Protein AF-A0A950MJ01-F1 (afdb_monomer_lite)

Foldseek 3Di:
DPQLVPPCQQQFPLNCVQQVHDGPFRKDAQDALQFAFPPRHTDRGGAGIDGDQEGEHEEQPDDAFDFDAQVVQNRGPCRVVFFDLVLQDDVRHGTRVVLSVQLSSSVVSVGAYEYEYAPVPVSNVVSLVSRLVGTDDPVSSVSYYYHYVLSVLVRGPPVVVVVCCVPRVRHNDDDPPPPPPDD

Secondary structure (DSSP, 8-state):
--GGGSTTGGG-HHHHHHHT--TTPPPEEEE---PBBGGG-B--PPEEEEETTEEEEEESSPPPPPPB-HHHHTTBTTHHHHB-HHHHEETTEES-HHHHHHHHHHHHHT-EEEEEE-TT-HHHHHHHHHHHHHB--HHHHTTEEEEEHHHHHHHS-HHHHHHHHHHH---------------

Radius of gyration: 17.25 Å; chains: 1; bounding box: 62×30×44 Å

pLDDT: mean 90.86, std 13.37, range [33.5, 98.5]

Sequence (183 aa):
MNIFCYPGVLRRPRICALLGVDHGIAPEFGFKPRIPLLHGRRDRTEVDMRIGDLLVEAKLTEPSFQTAPERLVVRYRDFEEVFDPDKLRAPGGFRGYQLIRGVLAAYASGCSFLLLCDDRRKDLVEGWFQVMSAVRSYSFRNRLKLLTWQEVAGAVPARLERFLDEKYGIRRGGVPCAAEEDL

Structure (mmCIF, N/CA/C/O backbone):
data_AF-A0A950MJ01-F1
#
_entry.id   AF-A0A950MJ01-F1
#
loop_
_atom_site.group_PDB
_atom_site.id
_atom_site.type_symbol
_atom_site.label_atom_id
_atom_site.label_alt_id
_atom_site.label_comp_id
_atom_site.label_asym_id
_atom_site.label_entity_id
_atom_site.label_seq_id
_atom_site.pdbx_PDB_ins_code
_atom_site.Cartn_x
_atom_site.Cartn_y
_atom_site.Cartn_z
_atom_site.occupancy
_atom_site.B_iso_or_equiv
_atom_site.auth_seq_id
_atom_site.auth_comp_id
_atom_site.auth_asym_id
_atom_site.auth_atom_id
_atom_site.pdbx_PDB_model_num
ATOM 1 N N . MET A 1 1 ? 1.489 7.657 -12.050 1.00 54.19 1 MET A N 1
ATOM 2 C CA . MET A 1 1 ? 1.089 6.265 -12.369 1.00 54.19 1 MET A CA 1
ATOM 3 C C . MET A 1 1 ? 1.132 6.003 -13.878 1.00 54.19 1 MET A C 1
ATOM 5 O O . MET A 1 1 ? 0.143 6.260 -14.541 1.00 54.19 1 MET A O 1
ATOM 9 N N . ASN A 1 2 ? 2.259 5.562 -14.458 1.00 70.06 2 ASN A N 1
ATOM 10 C CA . ASN A 1 2 ? 2.324 5.322 -15.921 1.00 70.06 2 ASN A CA 1
ATOM 11 C C . ASN A 1 2 ? 3.121 4.064 -16.330 1.00 70.06 2 ASN A C 1
ATOM 13 O O . ASN A 1 2 ? 2.845 3.468 -17.364 1.00 70.06 2 ASN A O 1
ATOM 17 N N . ILE A 1 3 ? 4.068 3.580 -15.516 1.00 86.88 3 ILE A N 1
ATOM 18 C CA . ILE A 1 3 ? 4.898 2.437 -15.938 1.00 86.88 3 ILE A CA 1
ATOM 19 C C . ILE A 1 3 ? 4.128 1.114 -16.040 1.00 86.88 3 ILE A C 1
ATOM 21 O O . ILE A 1 3 ? 4.472 0.294 -16.881 1.00 86.88 3 ILE A O 1
ATOM 25 N N . PHE A 1 4 ? 3.074 0.916 -15.236 1.00 90.62 4 PHE A N 1
ATOM 26 C CA . PHE A 1 4 ? 2.255 -0.302 -15.268 1.00 90.62 4 PHE A CA 1
ATOM 27 C C . PHE A 1 4 ? 1.336 -0.371 -16.497 1.00 90.62 4 PHE A C 1
ATOM 29 O O . PHE A 1 4 ? 0.853 -1.446 -16.836 1.00 90.62 4 PHE A O 1
ATOM 36 N N . CYS A 1 5 ? 1.161 0.747 -17.210 1.00 88.56 5 CYS A N 1
ATOM 37 C CA . CYS A 1 5 ? 0.486 0.791 -18.508 1.00 88.56 5 CYS A CA 1
ATOM 38 C C . CYS A 1 5 ? 1.412 0.384 -19.665 1.00 88.56 5 CYS A C 1
ATOM 40 O O . CYS A 1 5 ? 0.949 0.195 -20.788 1.00 88.56 5 CYS A O 1
ATOM 42 N N . TYR A 1 6 ? 2.725 0.281 -19.428 1.00 89.88 6 TYR A N 1
ATOM 43 C CA . TYR A 1 6 ? 3.672 -0.044 -20.486 1.00 89.88 6 TYR A CA 1
ATOM 44 C C . TYR A 1 6 ? 3.462 -1.486 -20.979 1.00 89.88 6 TYR A C 1
ATOM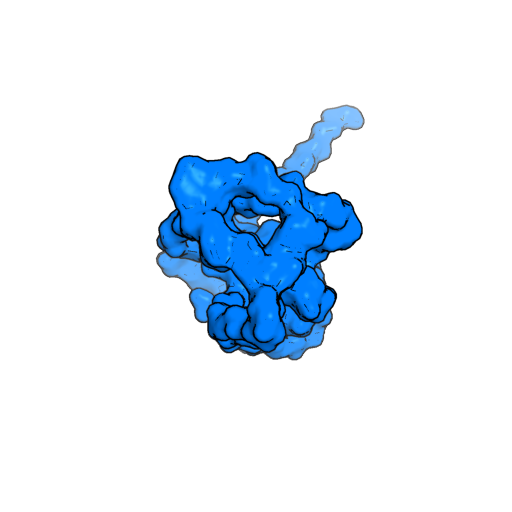 46 O O . TYR A 1 6 ? 3.479 -2.420 -20.165 1.00 89.88 6 TYR A O 1
ATOM 54 N N . PRO A 1 7 ? 3.316 -1.706 -22.299 1.00 86.88 7 PRO A N 1
ATOM 55 C CA . PRO A 1 7 ? 3.041 -3.027 -22.846 1.00 86.88 7 PRO A CA 1
ATOM 56 C C . PRO A 1 7 ? 4.033 -4.091 -22.370 1.00 86.88 7 PRO A C 1
ATOM 58 O O . PRO A 1 7 ? 5.251 -3.941 -22.471 1.00 86.88 7 PRO A O 1
ATOM 61 N N . GLY A 1 8 ? 3.494 -5.190 -21.842 1.00 87.38 8 GLY A N 1
ATOM 62 C CA . GLY A 1 8 ? 4.279 -6.342 -21.407 1.00 87.38 8 GLY A CA 1
ATOM 63 C C . GLY A 1 8 ? 5.030 -6.167 -20.085 1.00 87.38 8 GLY A C 1
ATOM 64 O O . GLY A 1 8 ? 5.704 -7.109 -19.678 1.00 87.38 8 GLY A O 1
ATOM 65 N N . VAL A 1 9 ? 4.910 -5.035 -19.376 1.00 91.62 9 VAL A N 1
ATOM 66 C CA . VAL A 1 9 ? 5.591 -4.838 -18.080 1.00 91.62 9 VAL A CA 1
ATOM 67 C C . VAL A 1 9 ? 5.172 -5.893 -17.047 1.00 91.62 9 VAL A C 1
ATOM 69 O O . VAL A 1 9 ? 6.037 -6.534 -16.457 1.00 91.62 9 VAL A O 1
ATOM 72 N N . LEU A 1 10 ? 3.869 -6.185 -16.942 1.00 92.88 10 LEU A N 1
ATOM 73 C CA . LEU A 1 10 ? 3.306 -7.243 -16.089 1.00 92.88 10 LEU A CA 1
ATOM 74 C C . LEU A 1 10 ? 3.373 -8.643 -16.722 1.00 92.88 10 LEU A C 1
ATOM 76 O O . LEU A 1 10 ? 2.807 -9.590 -16.199 1.00 92.88 10 LEU A O 1
ATOM 80 N N . ARG A 1 11 ? 4.067 -8.812 -17.854 1.00 92.56 11 ARG A N 1
ATOM 81 C CA . ARG A 1 11 ? 4.464 -10.143 -18.353 1.00 92.56 11 ARG A CA 1
ATOM 82 C C . ARG A 1 11 ? 5.891 -10.499 -17.939 1.00 92.56 11 ARG A C 1
ATOM 84 O O . ARG A 1 11 ? 6.306 -11.642 -18.106 1.00 92.56 11 ARG A O 1
ATOM 91 N N . ARG A 1 12 ? 6.660 -9.540 -17.406 1.00 92.56 12 ARG A N 1
ATOM 92 C CA . ARG A 1 12 ? 8.059 -9.758 -17.023 1.00 92.56 12 ARG A CA 1
ATOM 93 C C . ARG A 1 12 ? 8.133 -10.503 -15.689 1.00 92.56 12 ARG A C 1
ATOM 95 O O . ARG A 1 12 ? 7.648 -9.961 -14.695 1.00 92.56 12 ARG A O 1
ATOM 102 N N . PRO A 1 13 ? 8.822 -11.658 -15.624 1.00 93.19 13 PRO A N 1
ATOM 103 C CA . PRO A 1 13 ? 8.939 -12.428 -14.389 1.00 93.19 13 PRO A CA 1
ATOM 104 C C . PRO A 1 13 ? 9.483 -11.636 -13.208 1.00 93.19 13 PRO A C 1
ATOM 106 O O . PRO A 1 13 ? 8.929 -11.709 -12.123 1.00 93.19 13 PRO A O 1
ATOM 109 N N . ARG A 1 14 ? 10.507 -10.805 -13.434 1.00 93.38 14 ARG A N 1
ATOM 110 C CA . ARG A 1 14 ? 11.103 -9.984 -12.373 1.00 93.38 14 ARG A CA 1
ATOM 111 C C . ARG A 1 14 ? 10.111 -9.016 -11.727 1.00 93.38 14 ARG A C 1
ATOM 113 O O . ARG A 1 14 ? 10.105 -8.902 -10.512 1.00 93.38 14 ARG A O 1
ATOM 120 N N . ILE A 1 15 ? 9.268 -8.350 -12.520 1.00 94.12 15 ILE A N 1
ATOM 121 C CA . ILE A 1 15 ? 8.262 -7.416 -11.991 1.00 94.12 15 ILE A CA 1
ATOM 122 C C . ILE A 1 15 ? 7.154 -8.175 -11.259 1.00 94.12 15 ILE A C 1
ATOM 124 O O . ILE A 1 15 ? 6.763 -7.772 -10.170 1.00 94.12 15 ILE A O 1
ATOM 128 N N . CYS A 1 16 ? 6.678 -9.283 -11.828 1.00 94.88 16 CYS A N 1
ATOM 129 C CA . CYS A 1 16 ? 5.613 -10.083 -11.219 1.00 94.88 16 CYS A CA 1
ATOM 130 C C . CYS A 1 16 ? 6.070 -10.693 -9.886 1.00 94.88 16 CYS A C 1
ATOM 132 O O . CYS A 1 16 ? 5.360 -10.586 -8.892 1.00 94.88 16 CYS A O 1
ATOM 134 N N . ALA A 1 17 ? 7.295 -11.228 -9.837 1.00 94.88 17 ALA A N 1
ATOM 135 C CA . ALA A 1 17 ? 7.907 -11.745 -8.616 1.00 94.88 17 ALA A CA 1
ATOM 136 C C . ALA A 1 17 ? 8.099 -10.651 -7.556 1.00 94.88 17 ALA A C 1
ATOM 138 O O . ALA A 1 17 ? 7.771 -10.871 -6.396 1.00 94.88 17 ALA A O 1
ATOM 139 N N . LEU A 1 18 ? 8.563 -9.461 -7.957 1.00 94.75 18 LEU A N 1
ATOM 140 C CA . LEU A 1 18 ? 8.756 -8.328 -7.047 1.00 94.75 18 LEU A CA 1
ATOM 141 C C . LEU A 1 18 ? 7.437 -7.855 -6.414 1.00 94.75 18 LEU A C 1
ATOM 143 O O . LEU A 1 18 ? 7.388 -7.529 -5.233 1.00 94.75 18 LEU A O 1
ATOM 147 N N . LEU A 1 19 ? 6.351 -7.843 -7.190 1.00 95.00 19 LEU A N 1
ATOM 148 C CA . LEU A 1 19 ? 5.011 -7.521 -6.692 1.00 95.00 19 LEU A CA 1
ATOM 149 C C . LEU A 1 19 ? 4.371 -8.701 -5.933 1.00 95.00 19 LEU A C 1
ATOM 151 O O . LEU A 1 19 ? 3.493 -8.503 -5.090 1.00 95.00 19 LEU A O 1
ATOM 155 N N . GLY A 1 20 ? 4.818 -9.928 -6.206 1.00 95.25 20 GLY A N 1
ATOM 156 C CA . GLY A 1 20 ? 4.207 -11.170 -5.743 1.00 95.25 20 GLY A CA 1
ATOM 157 C C . GLY A 1 20 ? 2.816 -11.374 -6.340 1.00 95.25 20 GLY A C 1
ATOM 158 O O . GLY A 1 20 ? 1.868 -11.551 -5.583 1.00 95.25 20 GLY A O 1
ATOM 159 N N . VAL A 1 21 ? 2.704 -11.271 -7.667 1.00 95.44 21 VAL A N 1
ATOM 160 C CA . VAL A 1 21 ? 1.469 -11.466 -8.448 1.00 95.44 21 VAL A CA 1
ATOM 161 C C . VAL A 1 21 ? 1.724 -12.404 -9.624 1.00 95.44 21 VAL A C 1
ATOM 163 O O . VAL A 1 21 ? 2.861 -12.534 -10.085 1.00 95.44 21 VAL A O 1
ATOM 166 N N . ASP A 1 22 ? 0.662 -13.009 -10.150 1.00 94.06 22 ASP A N 1
ATOM 167 C CA . ASP A 1 22 ? 0.743 -13.848 -11.344 1.00 94.06 22 ASP A CA 1
ATOM 168 C C . ASP A 1 22 ? 1.085 -13.049 -12.610 1.00 94.06 22 ASP A C 1
ATOM 170 O O . ASP A 1 22 ? 0.847 -11.842 -12.733 1.00 94.06 22 ASP A O 1
ATOM 174 N N . HIS A 1 23 ? 1.631 -13.752 -13.601 1.00 93.19 23 HIS A N 1
ATOM 175 C CA . HIS A 1 23 ? 2.012 -13.158 -14.876 1.00 93.19 23 HIS A CA 1
ATOM 176 C C . HIS A 1 23 ? 0.798 -12.769 -15.718 1.00 93.19 23 HIS A C 1
ATOM 178 O O . HIS A 1 23 ? -0.169 -13.513 -15.852 1.00 93.19 23 HIS A O 1
ATOM 184 N N . GLY A 1 24 ? 0.903 -11.631 -16.401 1.00 87.31 24 GLY A N 1
ATOM 185 C CA . GLY A 1 24 ? -0.064 -11.206 -17.411 1.00 87.31 24 GLY A CA 1
ATOM 186 C C . GLY A 1 24 ? -1.381 -10.678 -16.849 1.00 87.31 24 GLY A C 1
ATOM 187 O O . GLY A 1 24 ? -2.255 -10.330 -17.642 1.00 87.31 24 GLY A O 1
ATOM 188 N N . ILE A 1 25 ? -1.512 -10.569 -15.524 1.00 92.75 25 ILE A N 1
ATOM 189 C CA . ILE A 1 25 ? -2.674 -9.957 -14.884 1.00 92.75 25 ILE A CA 1
ATOM 190 C C . ILE A 1 25 ? -2.726 -8.474 -15.250 1.00 92.75 25 ILE A C 1
ATOM 192 O O . ILE A 1 25 ? -1.755 -7.736 -15.075 1.00 92.75 25 ILE A O 1
ATOM 196 N N . ALA A 1 26 ? -3.860 -8.042 -15.799 1.00 92.44 26 ALA A N 1
ATOM 197 C CA . ALA A 1 26 ? -4.066 -6.650 -16.164 1.00 92.44 26 ALA A CA 1
ATOM 198 C C . ALA A 1 26 ? -4.256 -5.789 -14.899 1.00 92.44 26 ALA A C 1
ATOM 200 O O . ALA A 1 26 ? -4.959 -6.215 -13.981 1.00 92.44 26 ALA A O 1
ATOM 201 N N . PRO A 1 27 ? -3.663 -4.584 -14.841 1.00 94.69 27 PRO A N 1
ATOM 202 C CA . PRO A 1 27 ? -3.877 -3.676 -13.728 1.00 94.69 27 PRO A CA 1
ATOM 203 C C . PRO A 1 27 ? -5.236 -2.973 -13.862 1.00 94.69 27 PRO A C 1
ATOM 205 O O . PRO A 1 27 ? -5.579 -2.454 -14.925 1.00 94.69 27 PRO A O 1
ATOM 208 N N . GLU A 1 28 ? -5.986 -2.908 -12.767 1.00 95.69 28 GLU A N 1
ATOM 209 C CA . GLU A 1 28 ? -7.205 -2.110 -12.625 1.00 95.69 28 GLU A CA 1
ATOM 210 C C . GLU A 1 28 ? -6.863 -0.802 -11.896 1.00 95.69 28 GLU A C 1
ATOM 212 O O . GLU A 1 28 ? -6.530 -0.822 -10.713 1.00 95.69 28 GLU A O 1
ATOM 217 N N . PHE A 1 29 ? -6.926 0.343 -12.576 1.00 95.06 29 PHE A N 1
ATOM 218 C CA . PHE A 1 29 ? -6.613 1.647 -11.973 1.00 95.06 29 PHE A CA 1
ATOM 219 C C . PHE A 1 29 ? -7.842 2.301 -11.334 1.00 95.06 29 PHE A C 1
ATOM 221 O O . PHE A 1 29 ? -8.958 2.133 -11.827 1.00 95.06 29 PHE A O 1
ATOM 228 N N . GLY A 1 30 ? -7.640 3.071 -10.259 1.00 94.81 30 GLY A N 1
ATOM 229 C CA . GLY A 1 30 ? -8.734 3.755 -9.553 1.00 94.81 30 GLY A CA 1
ATOM 230 C C . GLY A 1 30 ? -9.747 2.772 -8.957 1.00 94.81 30 GLY A C 1
ATOM 231 O O . GLY A 1 30 ? -10.962 2.984 -9.004 1.00 94.81 30 GLY A O 1
ATOM 232 N N . PHE A 1 31 ? -9.258 1.636 -8.454 1.00 96.19 31 PHE A N 1
ATOM 233 C CA . PHE A 1 31 ? -10.104 0.543 -7.994 1.00 96.19 31 PHE A CA 1
ATOM 234 C C . PHE A 1 31 ? -10.845 0.925 -6.707 1.00 96.19 31 PHE A C 1
ATOM 236 O O . PHE A 1 31 ? -10.252 1.434 -5.760 1.00 96.19 31 PHE A O 1
ATOM 243 N N . LYS A 1 32 ? -12.153 0.641 -6.638 1.00 97.25 32 LYS A N 1
ATOM 244 C CA . LYS A 1 32 ? -12.996 0.914 -5.459 1.00 97.25 32 LYS A CA 1
ATOM 245 C C . LYS A 1 32 ? -13.206 -0.364 -4.648 1.00 97.25 32 LYS A C 1
ATOM 247 O O . LYS A 1 32 ? -14.142 -1.102 -4.964 1.00 97.25 32 LYS A O 1
ATOM 252 N N . PRO A 1 33 ? -12.448 -0.602 -3.560 1.00 94.50 33 PRO A N 1
ATOM 253 C CA . PRO A 1 33 ? -12.603 -1.804 -2.735 1.00 94.50 33 PRO A CA 1
ATOM 254 C C . PRO A 1 33 ? -13.931 -1.856 -1.971 1.00 94.50 33 PRO A C 1
ATOM 256 O O . PRO A 1 33 ? -14.324 -2.912 -1.488 1.00 94.50 33 PRO A O 1
ATOM 259 N N . ARG A 1 34 ? -14.651 -0.729 -1.877 1.00 96.62 34 ARG A N 1
ATOM 260 C CA . ARG A 1 34 ? -15.940 -0.623 -1.180 1.00 96.62 34 ARG A CA 1
ATOM 261 C C . ARG A 1 34 ? -15.858 -1.041 0.295 1.00 96.62 34 ARG A C 1
ATOM 263 O O . ARG A 1 34 ? -16.669 -1.848 0.751 1.00 96.62 34 ARG A O 1
ATOM 270 N N . ILE A 1 35 ? -14.884 -0.474 1.014 1.00 97.50 35 ILE A N 1
ATOM 271 C CA . ILE A 1 35 ? -14.529 -0.852 2.392 1.00 97.50 35 ILE A CA 1
ATOM 272 C C . ILE A 1 35 ? -15.776 -0.808 3.294 1.00 97.50 35 ILE A C 1
ATOM 274 O O . ILE A 1 35 ? -16.461 0.222 3.316 1.00 97.50 35 ILE A O 1
ATOM 278 N N . PRO A 1 36 ? -16.085 -1.883 4.036 1.00 97.81 36 PRO A N 1
ATOM 279 C CA . PRO A 1 36 ? -17.219 -1.915 4.949 1.00 97.81 36 PRO A CA 1
ATOM 280 C C . PRO A 1 36 ? -17.118 -0.853 6.049 1.00 97.81 36 PRO A C 1
ATOM 282 O O . PRO A 1 36 ? -16.146 -0.770 6.802 1.00 97.81 36 PRO A O 1
ATOM 285 N N . LEU A 1 37 ? -18.166 -0.045 6.157 1.00 97.94 37 LEU A N 1
ATOM 286 C CA . LEU A 1 37 ? -18.391 0.866 7.270 1.00 97.94 37 LEU A CA 1
ATOM 287 C C . LEU A 1 37 ? -19.428 0.258 8.219 1.00 97.94 37 LEU A C 1
ATOM 289 O O . LEU A 1 37 ? -20.182 -0.649 7.852 1.00 97.94 37 LEU A O 1
ATOM 293 N N . LEU A 1 38 ? -19.515 0.809 9.427 1.00 96.75 38 LEU A N 1
ATOM 294 C CA . LEU A 1 38 ? -20.605 0.511 10.352 1.00 96.75 38 LEU A CA 1
ATOM 295 C C . LEU A 1 38 ? -21.979 0.759 9.698 1.00 96.75 38 LEU A C 1
ATOM 297 O O . LEU A 1 38 ? -22.136 1.611 8.810 1.00 96.75 38 LEU A O 1
ATOM 301 N N . HIS A 1 39 ? -22.981 0.014 10.171 1.00 94.81 39 HIS A N 1
ATOM 302 C CA . HIS A 1 39 ? -24.373 0.067 9.701 1.00 94.81 39 HIS A CA 1
ATOM 303 C C . HIS A 1 39 ? -24.551 -0.258 8.206 1.00 94.81 39 HIS A C 1
ATOM 305 O O . HIS A 1 39 ? -25.385 0.334 7.526 1.00 94.81 39 HIS A O 1
ATOM 311 N N . GLY A 1 40 ? -23.736 -1.170 7.665 1.00 92.88 40 GLY A N 1
ATOM 312 C CA . GLY A 1 40 ? -23.895 -1.688 6.299 1.00 92.88 40 GLY A CA 1
ATOM 313 C C . GLY A 1 40 ? -23.517 -0.711 5.179 1.00 92.88 40 GLY A C 1
ATOM 314 O O . GLY A 1 40 ? -23.686 -1.029 4.000 1.00 92.88 40 GLY A O 1
ATOM 315 N N . ARG A 1 41 ? -22.984 0.470 5.514 1.00 96.25 41 ARG A N 1
ATOM 316 C CA . ARG A 1 41 ? -22.487 1.438 4.526 1.00 96.25 41 ARG A CA 1
ATOM 317 C C . ARG A 1 41 ? -21.143 0.991 3.948 1.00 96.25 41 ARG A C 1
ATOM 319 O O . ARG A 1 41 ? -20.478 0.105 4.477 1.00 96.25 41 ARG A O 1
ATOM 326 N N . ARG A 1 42 ? -20.730 1.624 2.848 1.00 96.75 42 ARG A N 1
ATOM 327 C CA . ARG A 1 42 ? -19.463 1.327 2.165 1.00 96.75 42 ARG A CA 1
ATOM 328 C C . ARG A 1 42 ? -18.714 2.608 1.820 1.00 96.75 42 ARG A C 1
ATOM 330 O O . ARG A 1 42 ? -19.309 3.552 1.299 1.00 96.75 42 ARG A O 1
ATOM 337 N N . ASP A 1 43 ? -17.417 2.627 2.095 1.00 95.88 43 ASP A N 1
ATOM 338 C CA . ASP A 1 43 ? -16.509 3.681 1.648 1.00 95.88 43 ASP A CA 1
ATOM 339 C C . ASP A 1 43 ? -16.285 3.563 0.136 1.00 95.88 43 ASP A C 1
ATOM 341 O O . ASP A 1 43 ? -16.127 2.463 -0.381 1.00 95.88 43 ASP A O 1
ATOM 345 N N . ARG A 1 44 ? -16.301 4.680 -0.593 1.00 94.56 44 ARG A N 1
ATOM 346 C CA . ARG A 1 44 ? -16.175 4.694 -2.061 1.00 94.56 44 ARG A CA 1
ATOM 347 C C . ARG A 1 44 ? -14.832 5.226 -2.552 1.00 94.56 44 ARG A C 1
ATOM 349 O O . ARG A 1 44 ? -14.700 5.456 -3.753 1.00 94.56 44 ARG A O 1
ATOM 356 N N . THR A 1 45 ? -13.880 5.439 -1.650 1.00 93.31 45 THR A N 1
ATOM 357 C CA . THR A 1 45 ? -12.541 5.888 -2.018 1.00 93.31 45 THR A CA 1
ATOM 358 C C . THR A 1 45 ? -11.862 4.835 -2.881 1.00 93.31 45 THR A C 1
ATOM 360 O O . THR A 1 45 ? -12.044 3.632 -2.688 1.00 93.31 45 THR A O 1
ATOM 363 N N . GLU A 1 46 ? -11.113 5.325 -3.853 1.00 95.56 46 GLU A N 1
ATOM 364 C CA . GLU A 1 46 ? -10.274 4.548 -4.744 1.00 95.56 46 GLU A CA 1
ATOM 365 C C . GLU A 1 46 ? -8.928 4.256 -4.074 1.00 95.56 46 GLU A C 1
ATOM 367 O O . GLU A 1 46 ? -8.436 5.063 -3.282 1.00 95.56 46 GLU A O 1
ATOM 372 N N . VAL A 1 47 ? -8.359 3.098 -4.394 1.00 94.50 47 VAL A N 1
ATOM 373 C CA . VAL A 1 47 ? -6.914 2.857 -4.326 1.00 94.50 47 VAL A CA 1
ATOM 374 C C . VAL A 1 47 ? -6.343 3.048 -5.727 1.00 94.50 47 VAL A C 1
ATOM 376 O O . VAL A 1 47 ? -7.054 2.842 -6.718 1.00 94.50 47 VAL A O 1
ATOM 379 N N . ASP A 1 48 ? -5.073 3.431 -5.827 1.00 94.94 48 ASP A N 1
ATOM 380 C CA . ASP A 1 48 ? -4.476 3.803 -7.114 1.00 94.94 48 ASP A CA 1
ATOM 381 C C . ASP A 1 48 ? -4.554 2.676 -8.145 1.00 94.94 48 ASP A C 1
ATOM 383 O O . ASP A 1 48 ? -4.833 2.920 -9.325 1.00 94.94 48 ASP A O 1
ATOM 387 N N . MET A 1 49 ? -4.321 1.437 -7.706 1.00 95.88 49 MET A N 1
ATOM 388 C CA . MET A 1 49 ? -4.311 0.280 -8.589 1.00 95.88 49 MET A CA 1
ATOM 389 C C . MET A 1 49 ? -4.628 -1.024 -7.848 1.00 95.88 49 MET A C 1
ATOM 391 O O . MET A 1 49 ? -4.330 -1.184 -6.666 1.00 95.88 49 MET A O 1
ATOM 395 N N . ARG A 1 50 ? -5.181 -1.991 -8.577 1.00 97.38 50 ARG A N 1
ATOM 396 C CA . ARG A 1 50 ? -5.276 -3.398 -8.192 1.00 97.38 50 ARG A CA 1
ATOM 397 C C . ARG A 1 50 ? -4.655 -4.282 -9.274 1.00 97.38 50 ARG A C 1
ATOM 399 O O . ARG A 1 50 ? -4.869 -4.043 -10.457 1.00 97.38 50 ARG A O 1
ATOM 406 N N . ILE A 1 51 ? -3.905 -5.306 -8.876 1.00 96.50 51 ILE A N 1
ATOM 407 C CA . ILE A 1 51 ? -3.367 -6.348 -9.760 1.00 96.50 51 ILE A CA 1
ATOM 408 C C . ILE A 1 51 ? -3.705 -7.700 -9.129 1.00 96.50 51 ILE A C 1
ATOM 410 O O . ILE A 1 51 ? -3.070 -8.102 -8.159 1.00 96.50 51 ILE A O 1
ATOM 414 N N . GLY A 1 52 ? -4.724 -8.390 -9.642 1.00 95.94 52 GLY A N 1
ATOM 415 C CA . GLY A 1 52 ? -5.170 -9.665 -9.071 1.00 95.94 52 GLY A CA 1
ATOM 416 C C . GLY A 1 52 ? -5.694 -9.485 -7.644 1.00 95.94 52 GLY A C 1
ATOM 417 O O . GLY A 1 52 ? -6.702 -8.808 -7.424 1.00 95.94 52 GLY A O 1
ATOM 418 N N . ASP A 1 53 ? -5.017 -10.073 -6.666 1.00 97.00 53 ASP A N 1
ATOM 419 C CA . ASP A 1 53 ? -5.301 -9.930 -5.235 1.00 97.00 53 ASP A CA 1
ATOM 420 C C . ASP A 1 53 ? -4.413 -8.880 -4.541 1.00 97.00 53 ASP A C 1
ATOM 422 O O . ASP A 1 53 ? -4.457 -8.749 -3.321 1.00 97.00 53 ASP A O 1
ATOM 426 N N . LEU A 1 54 ? -3.622 -8.104 -5.286 1.00 98.12 54 LEU A N 1
ATOM 427 C CA . LEU A 1 54 ? -2.778 -7.044 -4.744 1.00 98.12 54 LEU A CA 1
ATOM 428 C C . LEU A 1 54 ? -3.426 -5.672 -4.935 1.00 98.12 54 LEU A C 1
ATOM 430 O O . LEU A 1 54 ? -3.592 -5.210 -6.063 1.00 98.12 54 LEU A O 1
ATOM 434 N N . LEU A 1 55 ? -3.735 -4.984 -3.838 1.00 98.44 55 LEU A N 1
ATOM 435 C CA . LEU A 1 55 ? -4.061 -3.558 -3.841 1.00 98.44 55 LEU A CA 1
ATOM 436 C C . LEU A 1 55 ? -2.772 -2.740 -3.723 1.00 98.44 55 LEU A C 1
ATOM 438 O O . LEU A 1 55 ? -1.893 -3.093 -2.940 1.00 98.44 55 LEU A O 1
ATOM 442 N N . VAL A 1 56 ? -2.661 -1.643 -4.468 1.00 97.44 56 VAL A N 1
ATOM 443 C CA . VAL A 1 56 ? -1.470 -0.789 -4.494 1.00 97.44 56 VAL A CA 1
ATOM 444 C C . VAL A 1 56 ? -1.866 0.663 -4.252 1.00 97.44 56 VAL A C 1
ATOM 446 O O . VAL A 1 56 ? -2.692 1.214 -4.979 1.00 97.44 56 VAL A O 1
ATOM 449 N N . GLU A 1 57 ? -1.231 1.281 -3.259 1.00 96.25 57 GLU A N 1
ATOM 450 C CA . GLU A 1 57 ? -1.166 2.735 -3.098 1.00 96.25 57 GLU A CA 1
ATOM 451 C C . GLU A 1 57 ? 0.232 3.185 -3.528 1.00 96.25 57 GLU A C 1
ATOM 453 O O . GLU A 1 57 ? 1.243 2.676 -3.042 1.00 96.25 57 GLU A O 1
ATOM 458 N N . ALA A 1 58 ? 0.299 4.129 -4.452 1.00 94.06 58 ALA A N 1
ATOM 459 C CA . ALA A 1 58 ? 1.522 4.610 -5.057 1.00 94.06 58 ALA A CA 1
ATOM 460 C C . ALA A 1 58 ? 1.793 6.057 -4.631 1.00 94.06 58 ALA A C 1
ATOM 462 O O . ALA A 1 58 ? 0.959 6.947 -4.775 1.00 94.06 58 ALA A O 1
ATOM 463 N N . LYS A 1 59 ? 3.001 6.311 -4.131 1.00 91.25 59 LYS A N 1
ATOM 464 C CA . LYS A 1 59 ? 3.470 7.638 -3.726 1.00 91.25 59 LYS A CA 1
ATOM 465 C C . LYS A 1 59 ? 4.823 7.912 -4.357 1.00 91.25 59 LYS A C 1
ATOM 467 O O . LYS A 1 59 ? 5.809 7.260 -4.048 1.00 91.25 59 LYS A O 1
ATOM 472 N N . LEU A 1 60 ? 4.884 8.855 -5.276 1.00 84.50 60 LEU A N 1
ATOM 473 C CA . LEU A 1 60 ? 6.106 9.244 -5.959 1.00 84.50 60 LEU A CA 1
ATOM 474 C C . LEU A 1 60 ? 6.542 10.662 -5.583 1.00 84.50 60 LEU A C 1
ATOM 476 O O . LEU A 1 60 ? 7.650 10.859 -5.098 1.00 84.50 60 LEU A O 1
ATOM 480 N N . THR A 1 61 ? 5.667 11.647 -5.765 1.00 78.62 61 THR A N 1
ATOM 481 C CA . THR A 1 61 ? 5.946 13.063 -5.450 1.00 78.62 61 THR A CA 1
ATOM 482 C C . THR A 1 61 ? 4.943 13.654 -4.469 1.00 78.62 61 THR A C 1
ATOM 484 O O . THR A 1 61 ? 5.052 14.814 -4.082 1.00 78.62 61 THR A O 1
ATOM 487 N N . GLU A 1 62 ? 3.933 12.882 -4.091 1.00 82.12 62 GLU A N 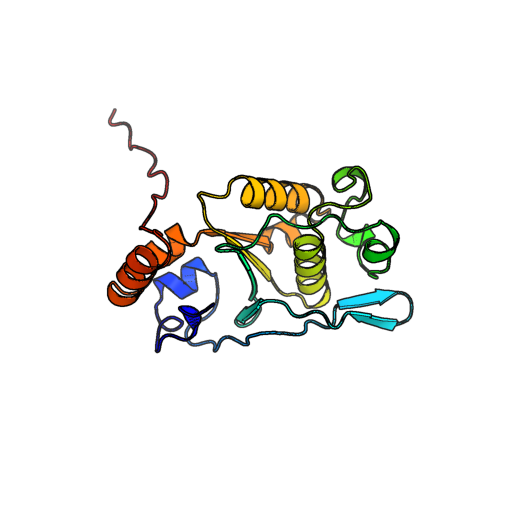1
ATOM 488 C CA . GLU A 1 62 ? 2.841 13.315 -3.240 1.00 82.12 62 GLU A CA 1
ATOM 489 C C . GLU A 1 62 ? 3.343 13.659 -1.822 1.00 82.12 62 GLU A C 1
ATOM 491 O O . GLU A 1 62 ? 4.346 13.107 -1.344 1.00 82.12 62 GLU A O 1
ATOM 496 N N . PRO A 1 63 ? 2.649 14.573 -1.120 1.00 81.00 63 PRO A N 1
ATOM 497 C CA . PRO A 1 63 ? 2.974 14.908 0.261 1.00 81.00 63 PRO A CA 1
ATOM 498 C C . PRO A 1 63 ? 2.785 13.706 1.199 1.00 81.00 63 PRO A C 1
ATOM 500 O O . PRO A 1 63 ? 2.191 12.687 0.835 1.00 81.00 63 PRO A O 1
ATOM 503 N N . SER A 1 64 ? 3.303 13.836 2.422 1.00 84.44 64 SER A N 1
ATOM 504 C CA . SER A 1 64 ? 3.165 12.836 3.485 1.00 84.44 64 SER A CA 1
ATOM 505 C C . SER A 1 64 ? 1.701 12.476 3.767 1.00 84.44 64 SER A C 1
ATOM 507 O O . SER A 1 64 ? 0.772 13.231 3.460 1.00 84.44 64 SER A O 1
ATOM 509 N N . PHE A 1 65 ? 1.479 11.313 4.381 1.00 88.00 65 PHE A N 1
ATOM 510 C CA . PHE A 1 65 ? 0.127 10.852 4.681 1.00 88.00 65 PHE A CA 1
ATOM 511 C C . PHE A 1 65 ? -0.580 11.757 5.690 1.00 88.00 65 PHE A C 1
ATOM 513 O O . PHE A 1 65 ? -0.062 12.051 6.767 1.00 88.00 65 PHE A O 1
ATOM 520 N N . GLN A 1 66 ? -1.807 12.144 5.355 1.00 89.94 66 GLN A N 1
ATOM 521 C CA . GLN A 1 66 ? -2.609 13.033 6.187 1.00 89.94 66 GLN A CA 1
ATOM 522 C C . GLN A 1 66 ? -3.085 12.349 7.477 1.00 89.94 66 GLN A C 1
ATOM 524 O O . GLN A 1 66 ? -3.364 11.142 7.505 1.00 89.94 66 GLN A O 1
ATOM 529 N N . THR A 1 67 ? -3.217 13.153 8.532 1.00 93.25 67 THR A N 1
ATOM 530 C CA . THR A 1 67 ? -3.940 12.786 9.753 1.00 93.25 67 THR A CA 1
ATOM 531 C C . THR A 1 67 ? -5.439 12.914 9.510 1.00 93.25 67 THR A C 1
ATOM 533 O O . THR A 1 67 ? -5.893 13.892 8.916 1.00 93.25 67 THR A O 1
ATOM 536 N N . ALA A 1 68 ? -6.214 11.946 9.990 1.00 95.25 68 ALA A N 1
ATOM 537 C CA . ALA A 1 68 ? -7.668 12.014 9.993 1.00 95.25 68 ALA A CA 1
ATOM 538 C C . ALA A 1 68 ? -8.214 12.077 11.424 1.00 95.25 68 ALA A C 1
ATOM 540 O O . ALA A 1 68 ? -7.696 11.382 12.301 1.00 95.25 68 ALA A O 1
ATOM 541 N N . PRO A 1 69 ? -9.287 12.851 11.665 1.00 96.12 69 PRO A N 1
ATOM 542 C CA . PRO A 1 69 ? -9.957 12.863 12.956 1.00 96.12 69 PRO A CA 1
ATOM 543 C C . PRO A 1 69 ? -10.532 11.481 13.278 1.00 96.12 69 PRO A C 1
ATOM 545 O O . PRO A 1 69 ? -11.042 10.788 12.394 1.00 96.12 69 PRO A O 1
ATOM 548 N N . GLU A 1 70 ? -10.517 11.124 14.561 1.00 95.44 70 GLU A N 1
ATOM 549 C CA . GLU A 1 70 ? -10.912 9.807 15.081 1.00 95.44 70 GLU A CA 1
ATOM 550 C C . GLU A 1 70 ? -12.249 9.312 14.511 1.00 95.44 70 GLU A C 1
ATOM 552 O O . GLU A 1 70 ? -12.324 8.208 13.970 1.00 95.44 70 GLU A O 1
ATOM 557 N N . ARG A 1 71 ? -13.268 10.182 14.477 1.00 94.88 71 ARG A N 1
ATOM 558 C CA . ARG A 1 71 ? -14.607 9.891 13.928 1.00 94.88 71 ARG A CA 1
ATOM 559 C C . ARG A 1 71 ? -14.628 9.348 12.488 1.00 94.88 71 ARG A C 1
ATOM 561 O O . ARG A 1 71 ? -15.595 8.699 12.097 1.00 94.88 71 ARG A O 1
ATOM 568 N N . LEU A 1 72 ? -13.623 9.654 11.660 1.00 95.50 72 LEU A N 1
ATOM 569 C CA . LEU A 1 72 ? -13.544 9.169 10.272 1.00 95.50 72 LEU A CA 1
ATOM 570 C C . LEU A 1 72 ? -12.907 7.786 10.152 1.00 95.50 72 LEU A C 1
ATOM 572 O O . LEU A 1 72 ? -13.081 7.133 9.119 1.00 95.50 72 LEU A O 1
ATOM 576 N N . VAL A 1 73 ? -12.192 7.352 11.186 1.00 96.44 73 VAL A N 1
ATOM 577 C CA . VAL A 1 73 ? -11.474 6.079 11.221 1.00 96.44 73 VAL A CA 1
ATOM 578 C C . VAL A 1 73 ? -12.280 5.033 11.986 1.00 96.44 73 VAL A C 1
ATOM 580 O O . VAL A 1 73 ? -12.536 3.959 11.456 1.00 96.44 73 VAL A O 1
ATOM 583 N N . VAL A 1 74 ? -12.820 5.374 13.157 1.00 95.88 74 VAL A N 1
ATOM 584 C CA . VAL A 1 74 ? -13.593 4.424 13.988 1.00 95.88 74 VAL A CA 1
ATOM 585 C C . VAL A 1 74 ? -14.919 3.983 13.354 1.00 95.88 74 VAL A C 1
ATOM 587 O O . 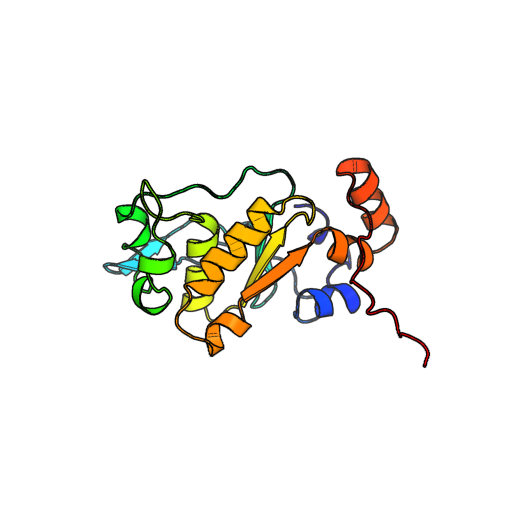VAL A 1 74 ? -15.572 3.063 13.825 1.00 95.88 74 VAL A O 1
ATOM 590 N N . ARG A 1 75 ? -15.334 4.619 12.251 1.00 96.50 75 ARG A N 1
ATOM 591 C CA . ARG A 1 75 ? -16.521 4.223 11.476 1.00 96.50 75 ARG A CA 1
ATOM 592 C C . ARG A 1 75 ? -16.301 3.012 10.563 1.00 96.50 75 ARG A C 1
ATOM 594 O O . ARG A 1 75 ? -17.276 2.548 9.967 1.00 96.50 75 ARG A O 1
ATOM 601 N N . TYR A 1 76 ? -15.060 2.568 10.351 1.00 98.19 76 TYR A N 1
ATOM 602 C CA . TYR A 1 76 ? -14.809 1.340 9.598 1.00 98.19 76 TYR A CA 1
ATOM 603 C C . TYR A 1 76 ? -15.158 0.142 10.465 1.00 98.19 76 TYR A C 1
ATOM 605 O O . TYR A 1 76 ? -14.750 0.074 11.619 1.00 98.19 76 TYR A O 1
ATOM 613 N N . ARG A 1 77 ? -15.903 -0.801 9.884 1.00 98.12 77 ARG A N 1
ATOM 614 C CA . ARG A 1 77 ? -16.433 -1.962 10.608 1.00 98.12 77 ARG A CA 1
ATOM 615 C C . ARG A 1 77 ? -15.323 -2.766 11.290 1.00 98.12 77 ARG A C 1
ATOM 617 O O . ARG A 1 77 ? -15.477 -3.137 12.442 1.00 98.12 77 ARG A O 1
ATOM 624 N N . ASP A 1 78 ? -14.217 -2.970 10.581 1.00 97.81 78 ASP A N 1
ATOM 625 C CA . ASP A 1 78 ? -13.137 -3.870 10.999 1.00 97.81 78 ASP A CA 1
ATOM 626 C C . ASP A 1 78 ? -11.973 -3.121 11.682 1.00 97.81 78 ASP A C 1
ATOM 628 O O . ASP A 1 78 ? -10.892 -3.678 11.846 1.00 97.81 78 ASP A O 1
ATOM 632 N N . PHE A 1 79 ? -12.136 -1.837 12.042 1.00 98.00 79 PHE A N 1
ATOM 633 C CA . PHE A 1 79 ? -11.011 -1.011 12.506 1.00 98.00 79 PHE A CA 1
ATOM 634 C C . PHE A 1 79 ? -10.325 -1.570 13.758 1.00 98.00 79 PHE A C 1
ATOM 636 O O . PHE A 1 79 ? -9.117 -1.788 13.731 1.00 98.00 79 PHE A O 1
ATOM 643 N N . GLU A 1 80 ? -11.078 -1.826 14.828 1.00 97.06 80 GLU A N 1
ATOM 644 C CA . GLU A 1 80 ? -10.520 -2.316 16.100 1.00 97.06 80 GLU A CA 1
ATOM 645 C C . GLU A 1 80 ? -10.094 -3.790 16.044 1.00 97.06 80 GLU A C 1
ATOM 647 O O . GLU A 1 80 ? -9.229 -4.221 16.809 1.00 97.06 80 GLU A O 1
ATOM 652 N N . GLU A 1 81 ? -10.670 -4.554 15.113 1.00 97.69 81 GLU A N 1
ATOM 653 C CA . GLU A 1 81 ? -10.275 -5.935 14.831 1.00 97.69 81 GLU A CA 1
ATOM 654 C C . GLU A 1 81 ? -8.903 -5.983 14.148 1.00 97.69 81 GLU A C 1
ATOM 656 O O . GLU A 1 81 ? -8.031 -6.773 14.516 1.00 97.69 81 GLU A O 1
ATOM 661 N N . VAL A 1 82 ? -8.691 -5.107 13.164 1.00 98.25 82 VAL A N 1
ATOM 662 C CA . VAL A 1 82 ? -7.457 -5.068 12.378 1.00 98.25 82 VAL A CA 1
ATOM 663 C C . VAL A 1 82 ? -6.345 -4.339 13.117 1.00 98.25 82 VAL A C 1
ATOM 665 O O . VAL A 1 82 ? -5.197 -4.776 13.044 1.00 98.25 82 VAL A O 1
ATOM 668 N N . PHE A 1 83 ? -6.656 -3.257 13.829 1.00 98.31 83 PHE A N 1
ATOM 669 C CA . PHE A 1 83 ? -5.669 -2.370 14.432 1.00 98.31 83 PHE A CA 1
ATOM 670 C C . PHE A 1 83 ? -5.765 -2.287 15.949 1.00 98.31 83 PHE A C 1
ATOM 672 O O . PHE A 1 83 ? -6.831 -2.377 16.548 1.00 98.31 83 PHE A O 1
ATOM 679 N N . ASP A 1 84 ? -4.612 -2.046 16.556 1.00 97.06 84 ASP A N 1
ATOM 680 C CA . ASP A 1 84 ? -4.451 -1.517 17.897 1.00 97.06 84 ASP A CA 1
ATOM 681 C C . ASP A 1 84 ? -4.505 0.021 17.840 1.00 97.06 84 ASP A C 1
ATOM 683 O O . ASP A 1 84 ? -3.531 0.642 17.393 1.00 97.06 84 ASP A O 1
ATOM 687 N N . PRO A 1 85 ? -5.634 0.658 18.219 1.00 95.00 85 PRO A N 1
ATOM 688 C CA . PRO A 1 85 ? -5.812 2.095 18.033 1.00 95.00 85 PRO A CA 1
ATOM 689 C C . PRO A 1 85 ? -4.759 2.916 18.773 1.00 95.00 85 PRO A C 1
ATOM 691 O O . PRO A 1 85 ? -4.308 3.933 18.249 1.00 95.00 85 PRO A O 1
ATOM 694 N N . ASP A 1 86 ? -4.309 2.460 19.941 1.00 93.94 86 ASP A N 1
ATOM 695 C CA . ASP A 1 86 ? -3.369 3.208 20.778 1.00 93.94 86 ASP A CA 1
ATOM 696 C C . ASP A 1 86 ? -2.000 3.371 20.109 1.00 93.94 86 ASP A C 1
ATOM 698 O O . ASP A 1 86 ? -1.348 4.400 20.279 1.00 93.94 86 ASP A O 1
ATOM 702 N N . LYS A 1 87 ? -1.607 2.425 19.247 1.00 94.44 87 LYS A N 1
ATOM 703 C CA . LYS A 1 87 ? -0.376 2.511 18.443 1.00 94.44 87 LYS A CA 1
ATOM 704 C C . LYS A 1 87 ? -0.487 3.448 17.236 1.00 94.44 87 LYS A C 1
ATOM 706 O O . LYS A 1 87 ? 0.532 3.875 16.694 1.00 94.44 87 LYS A O 1
ATOM 711 N N . LEU A 1 88 ? -1.707 3.764 16.795 1.00 93.31 88 LEU A N 1
ATOM 712 C CA . LEU A 1 88 ? -1.962 4.670 15.666 1.00 93.31 88 LEU A CA 1
ATOM 713 C C . LEU A 1 88 ? -2.270 6.106 16.093 1.00 93.31 88 LEU A C 1
ATOM 715 O O . LEU A 1 88 ? -2.224 7.013 15.252 1.00 93.31 88 LEU A O 1
ATOM 719 N N . ARG A 1 89 ? -2.656 6.315 17.357 1.00 92.94 89 ARG A N 1
ATOM 720 C CA . ARG A 1 89 ? -3.067 7.626 17.864 1.00 92.94 89 ARG A CA 1
ATOM 721 C C . ARG A 1 89 ? -1.940 8.646 17.705 1.00 92.94 89 ARG A C 1
ATOM 723 O O . ARG A 1 89 ? -0.773 8.392 17.987 1.00 92.94 89 ARG A O 1
ATOM 730 N N . ALA A 1 90 ? -2.325 9.833 17.264 1.00 89.94 90 ALA A N 1
ATOM 731 C CA . ALA A 1 90 ? -1.478 11.002 17.120 1.00 89.94 90 ALA A CA 1
ATOM 732 C C . ALA A 1 90 ? -2.279 12.259 17.510 1.00 89.94 90 ALA A C 1
ATOM 734 O O . ALA A 1 90 ? -3.515 12.225 17.533 1.00 89.94 90 ALA A O 1
ATOM 735 N N . PRO A 1 91 ? -1.620 13.399 17.781 1.00 90.50 91 PRO A N 1
ATOM 736 C CA . PRO A 1 91 ? -2.327 14.661 17.960 1.00 90.50 91 PRO A CA 1
ATOM 737 C C . PRO A 1 91 ? -3.259 14.943 16.770 1.00 90.50 91 PRO A C 1
ATOM 739 O O . PRO A 1 91 ? -2.836 14.925 15.613 1.00 90.50 91 PRO A O 1
ATOM 742 N N . GLY A 1 92 ? -4.544 15.167 17.052 1.00 88.62 92 GLY A N 1
ATOM 743 C CA . GLY A 1 92 ? -5.567 15.414 16.030 1.00 88.62 92 GLY A CA 1
ATOM 744 C C . GLY A 1 92 ? -6.229 14.167 15.420 1.00 88.62 92 GLY A C 1
ATOM 745 O O . GLY A 1 92 ? -7.084 14.325 14.548 1.00 88.62 92 GLY A O 1
ATOM 746 N N . GLY A 1 93 ? -5.896 12.950 15.872 1.00 93.81 93 GLY A N 1
ATOM 747 C CA . GLY A 1 93 ? -6.584 11.710 15.488 1.00 93.81 93 GLY A CA 1
ATOM 748 C C . GLY A 1 93 ? -5.623 10.579 15.122 1.00 93.81 93 GLY A C 1
ATOM 749 O O . GLY A 1 93 ? -4.803 10.172 15.938 1.00 93.81 93 GLY A O 1
ATOM 750 N N . PHE A 1 94 ? -5.727 10.055 13.901 1.00 93.75 94 PHE A N 1
ATOM 751 C CA . PHE A 1 94 ? -4.881 8.966 13.408 1.00 93.75 94 PHE A CA 1
ATOM 752 C C . PHE A 1 94 ? -4.058 9.415 12.205 1.00 93.75 94 PHE A C 1
ATOM 754 O O . PHE A 1 94 ? -4.610 9.897 11.210 1.00 93.75 94 PHE A O 1
ATOM 761 N N . ARG A 1 95 ? -2.734 9.248 12.281 1.00 90.25 95 ARG A N 1
ATOM 762 C CA . ARG A 1 95 ? -1.822 9.498 11.156 1.00 90.25 95 ARG A CA 1
ATOM 763 C C . ARG A 1 95 ? -1.936 8.363 10.134 1.00 90.25 95 ARG A C 1
ATOM 765 O O . ARG A 1 95 ? -2.270 7.236 10.484 1.00 90.25 95 ARG A O 1
ATOM 772 N N . GLY A 1 96 ? -1.642 8.645 8.866 1.00 93.38 96 GLY A N 1
ATOM 773 C CA . GLY A 1 96 ? -1.569 7.584 7.862 1.00 93.38 96 GLY A CA 1
ATOM 774 C C . GLY A 1 96 ? -2.932 7.175 7.315 1.00 93.38 96 GLY A C 1
ATOM 775 O O . GLY A 1 96 ? -3.115 6.017 6.959 1.00 93.38 96 GLY A O 1
ATOM 776 N N . TYR A 1 97 ? -3.902 8.092 7.231 1.00 95.06 97 TYR A N 1
ATOM 777 C CA . TYR A 1 97 ? -5.286 7.729 6.906 1.00 95.06 97 TYR A CA 1
ATOM 778 C C . TYR A 1 97 ? -5.436 6.961 5.582 1.00 95.06 97 TYR A C 1
ATOM 780 O O . TYR A 1 97 ? -6.225 6.023 5.491 1.00 95.06 97 TYR A O 1
ATOM 788 N N . GLN A 1 98 ? -4.653 7.312 4.557 1.00 94.75 98 GLN A N 1
ATOM 789 C CA . GLN A 1 98 ? -4.644 6.571 3.288 1.00 94.75 98 GLN A CA 1
ATOM 790 C C . GLN A 1 98 ? -4.195 5.117 3.480 1.00 94.75 98 GLN A C 1
ATOM 792 O O . GLN A 1 98 ? -4.857 4.210 2.984 1.00 94.75 98 GLN A O 1
ATOM 797 N N . LEU A 1 99 ? -3.143 4.900 4.270 1.00 97.19 99 LEU A N 1
ATOM 798 C CA . LEU A 1 99 ? -2.611 3.575 4.577 1.00 97.19 99 LEU A CA 1
ATOM 799 C C . LEU A 1 99 ? -3.587 2.751 5.415 1.00 97.19 99 LEU A C 1
ATOM 801 O O . LEU A 1 99 ? -3.850 1.602 5.080 1.00 97.19 99 LEU A O 1
ATOM 805 N N . ILE A 1 100 ? -4.181 3.347 6.454 1.00 97.69 100 ILE A N 1
ATOM 806 C CA . ILE A 1 100 ? -5.193 2.683 7.290 1.00 97.69 100 ILE A CA 1
ATOM 807 C C . ILE A 1 100 ? -6.339 2.169 6.411 1.00 97.69 100 ILE A C 1
ATOM 809 O O . ILE A 1 100 ? -6.740 1.013 6.525 1.00 97.69 100 ILE A O 1
ATOM 813 N N . ARG A 1 101 ? -6.831 2.993 5.479 1.00 97.44 101 ARG A N 1
ATOM 814 C CA . ARG A 1 101 ? -7.878 2.578 4.534 1.00 97.44 101 ARG A CA 1
ATOM 815 C C . ARG A 1 101 ? -7.414 1.474 3.594 1.00 97.44 101 ARG A C 1
ATOM 817 O O . ARG A 1 101 ? -8.170 0.537 3.375 1.00 97.44 101 ARG A O 1
ATOM 824 N N . GLY A 1 102 ? -6.201 1.568 3.059 1.00 97.88 102 GLY A N 1
ATOM 825 C CA . GLY A 1 102 ? -5.627 0.535 2.197 1.00 97.88 102 GLY A CA 1
ATOM 826 C C . GLY A 1 102 ? -5.532 -0.826 2.890 1.00 97.88 102 GLY A C 1
ATOM 827 O O . GLY A 1 102 ? -5.958 -1.843 2.343 1.00 97.88 102 GLY A O 1
ATOM 828 N N . VAL A 1 103 ? -5.081 -0.836 4.144 1.00 98.50 103 VAL A N 1
ATOM 829 C CA . VAL A 1 103 ? -5.016 -2.044 4.975 1.00 98.50 103 VAL A CA 1
ATOM 830 C C . VAL A 1 103 ? -6.418 -2.591 5.265 1.00 98.50 103 VAL A C 1
ATOM 832 O O . VAL A 1 103 ? -6.649 -3.783 5.084 1.00 98.50 103 VAL A O 1
ATOM 835 N N . LEU A 1 104 ? -7.389 -1.751 5.641 1.00 98.50 104 LEU A N 1
ATOM 836 C CA . LEU A 1 104 ? -8.775 -2.201 5.858 1.00 98.50 104 LEU A CA 1
ATOM 837 C C . LEU A 1 104 ? -9.422 -2.732 4.577 1.00 98.50 104 LEU A C 1
ATOM 839 O O . LEU A 1 104 ? -10.168 -3.709 4.619 1.00 98.50 104 LEU A O 1
ATOM 843 N N . ALA A 1 105 ? -9.122 -2.118 3.432 1.00 98.31 105 ALA A N 1
ATOM 844 C CA . ALA A 1 105 ? -9.566 -2.596 2.132 1.00 98.31 105 ALA A CA 1
ATOM 845 C C . ALA A 1 105 ? -9.035 -4.004 1.854 1.00 98.31 105 ALA A C 1
ATOM 847 O O . ALA A 1 105 ? -9.815 -4.887 1.496 1.00 98.31 105 ALA A O 1
ATOM 848 N N . ALA A 1 106 ? -7.735 -4.227 2.055 1.00 98.31 106 ALA A N 1
ATOM 849 C CA . ALA A 1 106 ? -7.108 -5.532 1.876 1.00 98.31 106 ALA A CA 1
ATOM 850 C C . ALA A 1 106 ? -7.643 -6.579 2.860 1.00 98.31 106 ALA A C 1
ATOM 852 O O . ALA A 1 106 ? -7.901 -7.717 2.466 1.00 98.31 106 ALA A O 1
ATOM 853 N N . TYR A 1 107 ? -7.903 -6.188 4.110 1.00 98.44 107 TYR A N 1
ATOM 854 C CA . TYR A 1 107 ? -8.512 -7.071 5.100 1.00 98.44 107 TYR A CA 1
ATOM 855 C C . TYR A 1 107 ? -9.894 -7.548 4.647 1.00 98.44 107 TYR A C 1
ATOM 857 O O . TYR A 1 107 ? -10.117 -8.745 4.475 1.00 98.44 107 TYR A O 1
ATOM 865 N N . ALA A 1 108 ? -10.793 -6.602 4.365 1.00 97.25 108 ALA A N 1
ATOM 866 C CA . ALA A 1 108 ? -12.185 -6.884 4.035 1.00 97.25 108 ALA A CA 1
ATOM 867 C C . ALA A 1 108 ? -12.370 -7.632 2.704 1.00 97.25 108 ALA A C 1
ATOM 869 O O . ALA A 1 108 ? -13.400 -8.272 2.501 1.00 97.25 108 ALA A O 1
ATOM 870 N N . SER A 1 109 ? -11.400 -7.531 1.792 1.00 96.19 109 SER A N 1
ATOM 871 C CA . SER A 1 109 ? -11.432 -8.182 0.476 1.00 96.19 109 SER A CA 1
ATOM 872 C C . SER A 1 109 ? -10.578 -9.448 0.386 1.00 96.19 109 SER A C 1
ATOM 874 O O . SER A 1 109 ? -10.518 -10.052 -0.682 1.00 96.19 109 SER A O 1
ATOM 876 N N . GLY A 1 110 ? -9.892 -9.849 1.463 1.00 96.56 110 GLY A N 1
ATOM 877 C CA . GLY A 1 110 ? -8.958 -10.979 1.421 1.00 96.56 110 GLY A CA 1
ATOM 878 C C . GLY A 1 110 ? -7.714 -10.733 0.553 1.00 96.56 110 GLY A C 1
ATOM 879 O O . GLY A 1 110 ? -6.963 -11.664 0.292 1.00 96.56 110 GLY A O 1
ATOM 880 N N . CYS A 1 111 ? -7.461 -9.488 0.149 1.00 97.62 111 CYS A N 1
ATOM 881 C CA . CYS A 1 111 ? -6.338 -9.093 -0.700 1.00 97.62 111 CYS A CA 1
ATOM 882 C C . CYS A 1 111 ? -5.057 -8.808 0.106 1.00 97.62 111 CYS A C 1
ATOM 884 O O . CYS A 1 111 ? -5.075 -8.673 1.331 1.00 97.62 111 CYS A O 1
ATOM 886 N N . SER A 1 112 ? -3.937 -8.685 -0.598 1.00 98.31 112 SER A N 1
ATOM 887 C CA . SER A 1 112 ? -2.705 -8.060 -0.114 1.00 98.31 112 SER A CA 1
ATOM 888 C C . SER A 1 112 ? -2.746 -6.544 -0.330 1.00 98.31 112 SER A C 1
ATOM 890 O O . SER A 1 112 ? -3.498 -6.048 -1.171 1.00 98.31 112 SER A O 1
ATOM 892 N N . PHE A 1 113 ? -1.920 -5.796 0.400 1.00 98.50 113 PHE A N 1
ATOM 893 C CA . PHE A 1 113 ? -1.754 -4.354 0.196 1.00 98.50 113 PHE A CA 1
ATOM 894 C C . PHE A 1 113 ? -0.279 -4.002 0.054 1.00 98.50 113 PHE A C 1
ATOM 896 O O . PHE A 1 113 ? 0.541 -4.448 0.852 1.00 98.50 113 PHE A O 1
ATOM 903 N N . LEU A 1 114 ? 0.049 -3.184 -0.938 1.00 98.25 114 LEU A N 1
ATOM 904 C CA . LEU A 1 114 ? 1.387 -2.684 -1.203 1.00 98.25 114 LEU A CA 1
ATOM 905 C C . LEU A 1 114 ? 1.391 -1.158 -1.157 1.00 98.25 114 LEU A C 1
ATOM 907 O O . LEU A 1 114 ? 0.690 -0.510 -1.935 1.00 98.25 114 LEU A O 1
ATOM 911 N N . LEU A 1 115 ? 2.251 -0.595 -0.311 1.00 97.62 115 LEU A N 1
ATOM 912 C CA . LEU A 1 115 ? 2.720 0.769 -0.506 1.00 97.62 115 LEU A CA 1
ATOM 913 C C . LEU A 1 115 ? 3.907 0.752 -1.475 1.00 97.62 115 LEU A C 1
ATOM 915 O O . LEU A 1 115 ? 4.944 0.163 -1.175 1.00 97.62 115 LEU A O 1
ATOM 919 N N . LEU A 1 116 ? 3.764 1.428 -2.612 1.00 96.25 116 LEU A N 1
ATOM 920 C CA . LEU A 1 116 ? 4.851 1.693 -3.548 1.00 96.25 116 LEU A CA 1
ATOM 921 C C . LEU A 1 116 ? 5.313 3.143 -3.386 1.00 96.25 116 LEU A C 1
ATOM 923 O O . LEU A 1 116 ? 4.603 4.053 -3.817 1.00 96.25 116 LEU A O 1
ATOM 927 N N . CYS A 1 117 ? 6.473 3.376 -2.771 1.00 95.12 117 CYS A N 1
ATOM 928 C CA . CYS A 1 117 ? 6.955 4.730 -2.485 1.00 95.12 117 CYS A CA 1
ATOM 929 C C . CYS A 1 117 ? 8.356 5.043 -3.029 1.00 95.12 117 CYS A C 1
ATOM 931 O O . CYS A 1 117 ? 9.061 4.179 -3.532 1.00 95.12 117 CYS A O 1
ATOM 933 N N . ASP A 1 118 ? 8.773 6.305 -2.983 1.00 93.44 118 ASP A N 1
ATOM 934 C CA . ASP A 1 118 ? 10.158 6.687 -3.284 1.00 93.44 118 ASP A CA 1
ATOM 935 C C . ASP A 1 118 ? 11.051 6.406 -2.063 1.00 93.44 118 ASP A C 1
ATOM 937 O O . ASP A 1 118 ? 10.748 6.887 -0.972 1.00 93.44 118 ASP A O 1
ATOM 941 N N . ASP A 1 119 ? 12.157 5.670 -2.219 1.00 91.88 119 ASP A N 1
ATOM 942 C CA . ASP A 1 119 ? 13.068 5.355 -1.103 1.00 91.88 119 ASP A CA 1
ATOM 943 C C . ASP A 1 119 ? 13.706 6.600 -0.456 1.00 91.88 119 ASP A C 1
ATOM 945 O O . ASP A 1 119 ? 14.070 6.602 0.722 1.00 91.88 119 ASP A O 1
ATOM 949 N N . ARG A 1 120 ? 13.801 7.710 -1.197 1.00 91.06 120 ARG A N 1
ATOM 950 C CA . ARG A 1 120 ? 14.313 8.988 -0.676 1.00 91.06 120 ARG A CA 1
ATOM 951 C C . ARG A 1 120 ? 13.356 9.621 0.339 1.00 91.06 120 ARG A C 1
ATOM 953 O O . ARG A 1 120 ? 13.752 10.515 1.081 1.00 91.06 120 ARG A O 1
ATOM 960 N N . ARG A 1 121 ? 12.098 9.171 0.382 1.00 91.69 121 ARG A N 1
ATOM 961 C CA . ARG A 1 121 ? 11.037 9.671 1.264 1.00 91.69 121 ARG A CA 1
ATOM 962 C C . ARG A 1 121 ? 10.896 8.785 2.498 1.00 91.69 121 ARG A C 1
ATOM 964 O O . ARG A 1 121 ? 9.920 8.051 2.656 1.00 91.69 121 ARG A O 1
ATOM 971 N N . LYS A 1 122 ? 11.885 8.875 3.393 1.00 91.38 122 LYS A N 1
ATOM 972 C CA . LYS A 1 122 ? 11.919 8.096 4.645 1.00 91.38 122 LYS A CA 1
ATOM 973 C C . LYS A 1 122 ? 10.700 8.354 5.534 1.00 91.38 122 LYS A C 1
ATOM 975 O O . LYS A 1 122 ? 10.226 7.428 6.176 1.00 91.38 122 LYS A O 1
ATOM 980 N N . ASP A 1 123 ? 10.103 9.542 5.455 1.00 91.88 123 ASP A N 1
ATOM 981 C CA . ASP A 1 123 ? 8.846 9.867 6.137 1.00 91.88 123 ASP A CA 1
ATOM 982 C C . ASP A 1 123 ? 7.672 8.960 5.717 1.00 91.88 123 ASP A C 1
ATOM 984 O O . ASP A 1 123 ? 6.834 8.596 6.545 1.00 91.88 123 ASP A O 1
ATOM 988 N N . LEU A 1 124 ? 7.604 8.564 4.440 1.00 93.69 124 LEU A N 1
ATOM 989 C CA . LEU A 1 124 ? 6.570 7.651 3.942 1.00 93.69 124 LEU A CA 1
ATOM 990 C C . LEU A 1 124 ? 6.824 6.217 4.414 1.00 93.69 124 LEU A C 1
ATOM 992 O O . LEU A 1 124 ? 5.885 5.523 4.801 1.00 93.69 124 LEU A O 1
ATOM 996 N N . VAL A 1 125 ? 8.091 5.802 4.409 1.00 93.94 125 VAL A N 1
ATOM 997 C CA . VAL A 1 125 ? 8.533 4.486 4.886 1.00 93.94 125 VAL A CA 1
ATOM 998 C C . VAL A 1 125 ? 8.252 4.335 6.384 1.00 93.94 125 VAL A C 1
ATOM 1000 O O . VAL A 1 125 ? 7.634 3.361 6.807 1.00 93.94 125 VAL A O 1
ATOM 1003 N N . GLU A 1 126 ? 8.622 5.328 7.191 1.00 93.38 126 GLU A N 1
ATOM 1004 C CA . GLU A 1 126 ? 8.337 5.367 8.628 1.00 93.38 126 GLU A CA 1
ATOM 1005 C C . GLU A 1 126 ? 6.832 5.364 8.909 1.00 93.38 126 GLU A C 1
ATOM 1007 O O . GLU A 1 126 ? 6.357 4.587 9.739 1.00 93.38 126 GLU A O 1
ATOM 1012 N N . GLY A 1 127 ? 6.060 6.175 8.177 1.00 94.12 127 GLY A N 1
ATOM 1013 C CA . GLY A 1 127 ? 4.601 6.192 8.291 1.00 94.12 127 GLY A CA 1
ATOM 1014 C C . GLY A 1 127 ? 3.968 4.833 7.978 1.00 94.12 127 GLY A C 1
ATOM 1015 O O . GLY A 1 127 ? 3.013 4.425 8.640 1.00 94.12 127 GLY A O 1
ATOM 1016 N N . TRP A 1 128 ? 4.523 4.100 7.013 1.00 97.00 128 TRP A N 1
ATOM 1017 C CA . TRP A 1 128 ? 4.107 2.736 6.710 1.00 97.00 128 TRP A CA 1
ATOM 1018 C C . TRP A 1 128 ? 4.421 1.755 7.837 1.00 97.00 128 TRP A C 1
ATOM 1020 O O . TRP A 1 128 ? 3.527 1.027 8.274 1.00 97.00 128 TRP A O 1
ATOM 1030 N N . PHE A 1 129 ? 5.647 1.771 8.366 1.00 95.81 129 PHE A N 1
ATOM 1031 C CA . PHE A 1 129 ? 6.025 0.912 9.489 1.00 95.81 129 PHE A CA 1
ATOM 1032 C C . PHE A 1 129 ? 5.207 1.203 10.748 1.00 95.81 129 PHE A C 1
ATOM 1034 O O . PHE A 1 129 ? 4.799 0.263 11.431 1.00 95.81 129 PHE A O 1
ATOM 1041 N N . GLN A 1 130 ? 4.885 2.472 11.016 1.00 95.25 130 GLN A N 1
ATOM 1042 C CA . GLN A 1 130 ? 3.984 2.845 12.104 1.00 95.25 130 GLN A CA 1
ATOM 1043 C C . GLN A 1 1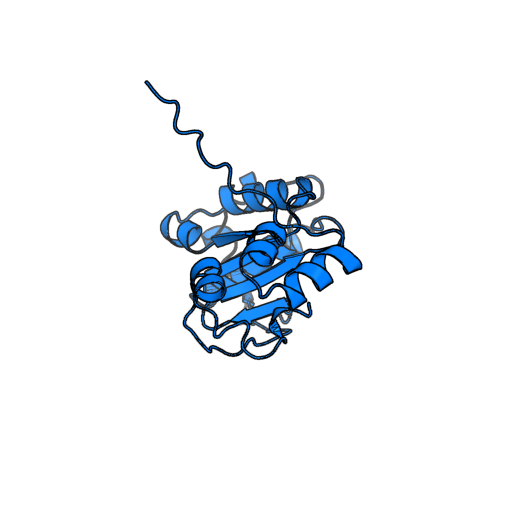30 ? 2.616 2.166 11.943 1.00 95.25 130 GLN A C 1
ATOM 1045 O O . GLN A 1 130 ? 2.143 1.519 12.878 1.00 95.25 130 GLN A O 1
ATOM 1050 N N . VAL A 1 131 ? 2.006 2.244 10.755 1.00 97.00 131 VAL A N 1
ATOM 1051 C CA . VAL A 1 131 ? 0.706 1.610 10.485 1.00 97.00 131 VAL A CA 1
ATOM 1052 C C . VAL A 1 131 ? 0.793 0.089 10.589 1.00 97.00 131 VAL A C 1
ATOM 1054 O O . VAL A 1 131 ? -0.048 -0.520 11.250 1.00 97.00 131 VAL A O 1
ATOM 1057 N N . MET A 1 132 ? 1.823 -0.533 10.009 1.00 97.12 132 MET A N 1
ATOM 1058 C CA . MET A 1 132 ? 2.019 -1.982 10.114 1.00 97.12 132 MET A CA 1
ATOM 1059 C C . MET A 1 132 ? 2.199 -2.445 11.563 1.00 97.12 132 MET A C 1
ATOM 1061 O O . MET A 1 132 ? 1.654 -3.482 11.938 1.00 97.12 132 MET A O 1
ATOM 1065 N N . SER A 1 133 ? 2.924 -1.684 12.391 1.00 96.38 133 SER A N 1
ATOM 1066 C CA . SER A 1 133 ? 3.173 -2.022 13.802 1.00 96.38 133 SER A CA 1
ATOM 1067 C C . SER A 1 133 ? 1.895 -2.093 14.647 1.00 96.38 133 SER A C 1
ATOM 1069 O O . SER A 1 133 ? 1.854 -2.787 15.669 1.00 96.38 133 SER A O 1
ATOM 1071 N N . ALA A 1 134 ? 0.845 -1.398 14.202 1.00 97.44 134 ALA A N 1
ATOM 1072 C CA . ALA A 1 134 ? -0.450 -1.372 14.854 1.00 97.44 134 ALA A CA 1
ATOM 1073 C C . ALA A 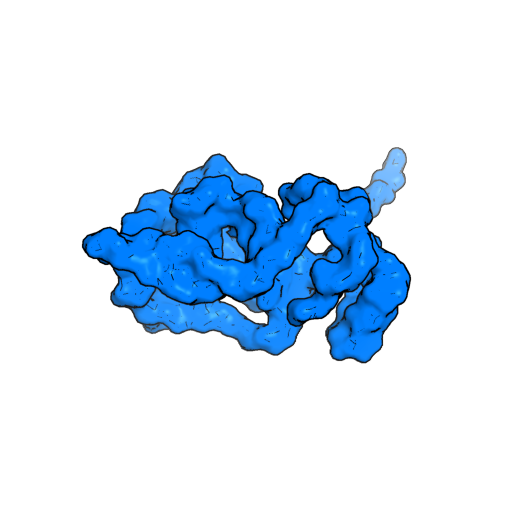1 134 ? -1.386 -2.497 14.402 1.00 97.44 134 ALA A C 1
ATOM 1075 O O . ALA A 1 134 ? -2.403 -2.722 15.047 1.00 97.44 134 ALA A O 1
ATOM 1076 N N . VAL A 1 135 ? -1.089 -3.217 13.319 1.00 98.31 135 VAL A N 1
ATOM 1077 C CA . VAL A 1 135 ? -1.953 -4.312 12.860 1.00 98.31 135 VAL A CA 1
ATOM 1078 C C . VAL A 1 135 ? -1.884 -5.469 13.859 1.00 98.31 135 VAL A C 1
ATOM 1080 O O . VAL A 1 135 ? -0.806 -5.966 14.170 1.00 98.31 135 VAL A O 1
ATOM 1083 N N . ARG A 1 136 ? -3.023 -5.945 14.364 1.00 97.94 136 ARG A N 1
ATOM 1084 C CA . ARG A 1 136 ? -3.077 -6.979 15.411 1.00 97.94 136 ARG A CA 1
ATOM 1085 C C . ARG A 1 136 ? -2.639 -8.346 14.892 1.00 97.94 136 ARG A C 1
ATOM 1087 O O . ARG A 1 136 ? -1.735 -8.959 15.458 1.00 97.94 136 ARG A O 1
ATOM 1094 N N . SER A 1 137 ? -3.223 -8.802 13.786 1.00 96.31 137 SER A N 1
ATOM 1095 C CA . SER A 1 137 ? -2.972 -10.139 13.236 1.00 96.31 137 SER A CA 1
ATOM 1096 C C . SER A 1 137 ? -1.606 -10.252 12.549 1.00 96.31 137 SER A C 1
ATOM 1098 O O . SER A 1 137 ? -1.329 -9.557 11.570 1.00 96.31 137 SER A O 1
ATOM 1100 N N . TYR A 1 138 ? -0.763 -11.169 13.031 1.00 92.38 138 TYR A N 1
ATOM 1101 C CA . TYR A 1 138 ? 0.529 -11.484 12.412 1.00 92.38 138 TYR A CA 1
ATOM 1102 C C . TYR A 1 138 ? 0.372 -12.112 11.023 1.00 92.38 138 TYR A C 1
ATOM 1104 O O . TYR A 1 138 ? 1.079 -11.735 10.093 1.00 92.38 138 TYR A O 1
ATOM 1112 N N . SER A 1 139 ? -0.588 -13.028 10.857 1.00 94.25 139 SER A N 1
ATOM 1113 C CA . SER A 1 139 ? -0.842 -13.662 9.559 1.00 94.25 139 SER A CA 1
ATOM 1114 C C . SER A 1 139 ? -1.316 -12.646 8.524 1.00 94.25 139 SER A C 1
ATOM 1116 O O . SER A 1 139 ? -0.939 -12.733 7.357 1.00 94.25 139 SER A O 1
ATOM 1118 N N . PHE A 1 140 ? -2.091 -11.640 8.944 1.00 97.50 140 PHE A N 1
ATOM 1119 C CA . PHE A 1 140 ? -2.487 -10.568 8.043 1.00 97.50 140 PHE A CA 1
ATOM 1120 C C . PHE A 1 140 ? -1.325 -9.634 7.698 1.00 97.50 140 PHE A C 1
ATOM 1122 O O . PHE A 1 140 ? -1.181 -9.276 6.532 1.00 97.50 140 PHE A O 1
ATOM 1129 N N . ARG A 1 141 ? -0.464 -9.288 8.664 1.00 96.31 141 ARG A N 1
ATOM 1130 C CA . ARG A 1 141 ? 0.722 -8.449 8.420 1.00 96.31 141 ARG A CA 1
ATOM 1131 C C . ARG A 1 141 ? 1.615 -8.981 7.299 1.00 96.31 141 ARG A C 1
ATOM 1133 O O . ARG A 1 141 ? 2.122 -8.181 6.527 1.00 96.31 141 ARG A O 1
ATOM 1140 N N . ASN A 1 142 ? 1.722 -10.300 7.134 1.00 95.31 142 ASN A N 1
ATOM 1141 C CA . ASN A 1 142 ? 2.493 -10.916 6.043 1.00 95.31 142 ASN A CA 1
ATOM 1142 C C . ASN A 1 142 ? 1.960 -10.595 4.631 1.00 95.31 142 ASN A C 1
ATOM 1144 O O . ASN A 1 142 ? 2.669 -10.791 3.647 1.00 95.31 142 ASN A O 1
ATOM 1148 N N . ARG A 1 143 ? 0.720 -10.104 4.512 1.00 97.06 143 ARG A N 1
ATOM 1149 C CA . ARG A 1 143 ? 0.108 -9.656 3.249 1.00 97.06 143 ARG A CA 1
ATOM 1150 C C . ARG A 1 143 ? 0.296 -8.155 2.990 1.00 97.06 143 ARG A C 1
ATOM 1152 O O . ARG A 1 143 ? -0.196 -7.640 1.985 1.00 97.06 143 ARG A O 1
ATOM 1159 N N . LEU A 1 144 ? 0.970 -7.444 3.893 1.00 98.38 144 LEU A N 1
ATOM 1160 C CA . LEU A 1 144 ? 1.232 -6.011 3.811 1.00 98.38 144 LEU A CA 1
ATOM 1161 C C . LEU A 1 144 ? 2.680 -5.795 3.361 1.00 98.38 144 LEU A C 1
ATOM 1163 O O . LEU A 1 144 ? 3.615 -6.284 3.987 1.00 98.38 144 LEU A O 1
ATOM 1167 N N . LYS A 1 145 ? 2.862 -5.080 2.253 1.00 97.75 145 LYS A N 1
ATOM 1168 C CA . LYS A 1 145 ? 4.137 -4.960 1.545 1.00 97.75 145 LYS A CA 1
ATOM 1169 C C . LYS A 1 145 ? 4.568 -3.498 1.444 1.00 97.75 145 LYS A C 1
ATOM 1171 O O . LYS A 1 145 ? 3.736 -2.598 1.323 1.00 97.75 145 LYS A O 1
ATOM 1176 N N . LEU A 1 146 ? 5.879 -3.293 1.430 1.00 97.38 146 LEU A N 1
ATOM 1177 C CA . LEU A 1 146 ? 6.530 -2.054 1.022 1.00 97.38 146 LEU A CA 1
ATOM 1178 C C . LEU A 1 146 ? 7.399 -2.369 -0.189 1.00 97.38 146 LEU A C 1
ATOM 1180 O O . LEU A 1 146 ? 8.122 -3.361 -0.173 1.00 97.38 146 LEU A O 1
ATOM 1184 N N . LEU A 1 147 ? 7.337 -1.524 -1.207 1.00 96.56 147 LEU A N 1
ATOM 1185 C CA . LEU A 1 147 ? 8.252 -1.569 -2.336 1.00 96.56 147 LEU A CA 1
ATOM 1186 C C . LEU A 1 147 ? 8.648 -0.150 -2.706 1.00 96.56 147 LEU A C 1
ATOM 1188 O O . LEU A 1 147 ? 7.855 0.785 -2.566 1.00 96.56 147 LEU A O 1
ATOM 1192 N N . THR A 1 148 ? 9.859 0.010 -3.214 1.00 95.50 148 THR A N 1
ATOM 1193 C CA . THR A 1 148 ? 10.354 1.304 -3.660 1.00 95.50 148 THR A CA 1
ATOM 1194 C C . THR A 1 148 ? 10.331 1.435 -5.178 1.00 95.50 148 THR A C 1
ATOM 1196 O O . THR A 1 148 ? 10.495 0.467 -5.928 1.00 95.50 148 THR A O 1
ATOM 1199 N N . TRP A 1 149 ? 10.172 2.661 -5.673 1.00 95.12 149 TRP A N 1
ATOM 1200 C CA . TRP A 1 149 ? 10.322 2.937 -7.101 1.00 95.12 149 TRP A CA 1
ATOM 1201 C C . TRP A 1 149 ? 11.728 2.606 -7.614 1.00 95.12 149 TRP A C 1
ATOM 1203 O O . TRP A 1 149 ? 11.874 2.284 -8.789 1.00 95.12 149 TRP A O 1
ATOM 1213 N N . GLN A 1 150 ? 12.742 2.648 -6.751 1.00 94.88 150 GLN A N 1
ATOM 1214 C CA . GLN A 1 150 ? 14.127 2.277 -7.034 1.00 94.88 150 GLN A CA 1
ATOM 1215 C C . GLN A 1 150 ? 14.267 0.775 -7.314 1.00 94.88 150 GLN A C 1
ATOM 1217 O O . GLN A 1 150 ? 14.913 0.393 -8.293 1.00 94.88 150 GLN A O 1
ATOM 1222 N N . GLU A 1 151 ? 13.619 -0.075 -6.514 1.00 95.56 151 GLU A N 1
ATOM 1223 C CA . GLU A 1 151 ? 13.556 -1.521 -6.763 1.00 95.56 151 GLU A CA 1
ATOM 1224 C C . GLU A 1 151 ? 12.795 -1.821 -8.057 1.00 95.56 151 GLU A C 1
ATOM 1226 O O . GLU A 1 151 ? 13.245 -2.616 -8.887 1.00 95.56 151 GLU A O 1
ATOM 1231 N N . VAL A 1 152 ? 11.677 -1.124 -8.286 1.00 94.88 152 VAL A N 1
ATOM 1232 C CA . VAL A 1 152 ? 10.922 -1.246 -9.538 1.00 94.88 152 VAL A CA 1
ATOM 1233 C C . VAL A 1 152 ? 11.770 -0.814 -10.738 1.00 94.88 152 VAL A C 1
ATOM 1235 O O . VAL A 1 152 ? 11.781 -1.515 -11.753 1.00 94.88 152 VAL A O 1
ATOM 1238 N N . ALA A 1 153 ? 12.526 0.282 -10.628 1.00 94.44 153 ALA A N 1
ATOM 1239 C CA . ALA A 1 153 ? 13.426 0.761 -11.676 1.00 94.44 153 ALA A CA 1
ATOM 1240 C C . ALA A 1 153 ? 14.477 -0.296 -12.060 1.00 94.44 153 ALA A C 1
ATOM 1242 O O . ALA A 1 153 ? 14.770 -0.461 -13.241 1.00 94.44 153 ALA A O 1
ATOM 1243 N N . GLY A 1 154 ? 14.968 -1.078 -11.091 1.00 93.56 154 GLY A N 1
ATOM 1244 C CA . GLY A 1 154 ? 15.895 -2.190 -11.333 1.00 93.56 154 GLY A CA 1
ATOM 1245 C C . GLY A 1 154 ? 15.279 -3.420 -12.021 1.00 93.56 154 GLY A C 1
ATOM 1246 O O . GLY A 1 154 ? 16.009 -4.277 -12.527 1.00 93.56 154 GLY A O 1
ATOM 1247 N N . ALA A 1 155 ? 13.948 -3.534 -12.058 1.00 93.44 155 ALA A N 1
ATOM 1248 C CA . ALA A 1 155 ? 13.237 -4.693 -12.606 1.00 93.44 155 ALA A CA 1
ATOM 1249 C C . ALA A 1 155 ? 12.537 -4.423 -13.955 1.00 93.44 155 ALA A C 1
ATOM 1251 O O . ALA A 1 155 ? 12.218 -5.368 -14.697 1.00 93.44 155 ALA A O 1
ATOM 1252 N N . VAL A 1 156 ? 12.296 -3.155 -14.301 1.00 93.19 156 VAL A N 1
ATOM 1253 C CA . VAL A 1 156 ? 11.671 -2.754 -15.573 1.00 93.19 156 VAL A CA 1
ATOM 1254 C C . VAL A 1 156 ? 12.665 -2.811 -16.751 1.00 93.19 156 VAL A C 1
ATOM 1256 O O . VAL A 1 156 ? 13.874 -2.898 -16.556 1.00 93.19 156 VAL A O 1
ATOM 1259 N N . PRO A 1 157 ? 12.198 -2.799 -18.016 1.00 91.88 157 PRO A N 1
ATOM 1260 C CA . PRO A 1 157 ? 13.080 -2.642 -19.173 1.00 91.88 157 PRO A CA 1
ATOM 1261 C C . PRO A 1 157 ? 13.876 -1.330 -19.131 1.00 91.88 157 PRO A C 1
ATOM 1263 O O . PRO A 1 157 ? 13.338 -0.304 -18.720 1.00 91.88 157 PRO A O 1
ATOM 1266 N N . ALA A 1 158 ? 15.084 -1.329 -19.706 1.00 91.94 158 ALA A N 1
ATOM 1267 C CA . ALA A 1 158 ? 15.983 -0.165 -19.740 1.00 91.94 158 ALA A CA 1
ATOM 1268 C C . ALA A 1 158 ? 15.330 1.124 -20.277 1.00 91.94 158 ALA A C 1
ATOM 1270 O O . ALA A 1 158 ? 15.672 2.226 -19.865 1.00 91.94 158 ALA A O 1
ATOM 1271 N N . ARG A 1 159 ? 14.360 1.005 -21.195 1.00 92.62 159 ARG A N 1
ATOM 1272 C CA . ARG A 1 159 ? 13.590 2.160 -21.683 1.00 92.62 159 ARG A CA 1
ATOM 1273 C C . ARG A 1 159 ? 12.770 2.824 -20.571 1.00 92.62 159 ARG A C 1
ATOM 1275 O O . ARG A 1 159 ? 12.719 4.046 -20.515 1.00 92.62 159 ARG A O 1
ATOM 1282 N N . LEU A 1 160 ? 12.112 2.029 -19.729 1.00 93.00 160 LEU A N 1
ATOM 1283 C CA . LEU A 1 160 ? 11.334 2.538 -18.601 1.00 93.00 160 LEU A CA 1
ATOM 1284 C C . LEU A 1 160 ? 12.232 3.006 -17.462 1.00 93.00 160 LEU A C 1
ATOM 1286 O O . LEU A 1 160 ? 11.909 4.003 -16.833 1.00 93.00 160 LEU A O 1
ATOM 1290 N N . GLU A 1 161 ? 13.350 2.323 -17.224 1.00 93.69 161 GLU A N 1
ATOM 1291 C CA . GLU A 1 161 ? 14.357 2.765 -16.256 1.00 93.69 161 GLU A CA 1
ATOM 1292 C C . GLU A 1 161 ? 14.863 4.171 -16.602 1.00 93.69 161 GLU A C 1
ATOM 1294 O O . GLU A 1 161 ? 14.761 5.072 -15.777 1.00 93.69 161 GLU A O 1
ATOM 1299 N N . ARG A 1 162 ? 15.297 4.400 -17.852 1.00 94.00 162 ARG A N 1
ATOM 1300 C CA .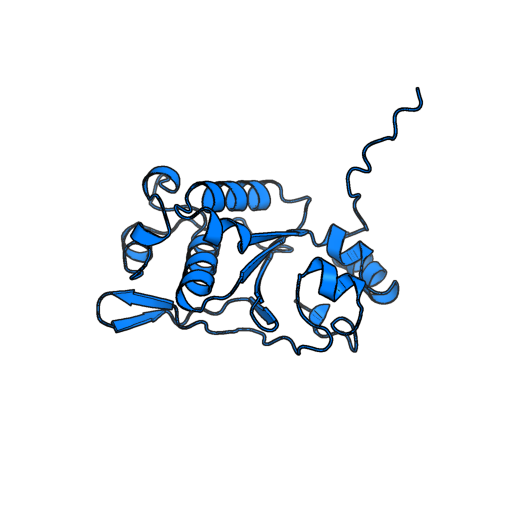 ARG A 1 162 ? 15.709 5.738 -18.314 1.00 94.00 162 ARG A CA 1
ATOM 1301 C C . ARG A 1 162 ? 14.602 6.772 -18.168 1.00 94.00 162 ARG A C 1
ATOM 1303 O O . ARG A 1 162 ? 14.861 7.872 -17.711 1.00 94.00 162 ARG A O 1
ATOM 1310 N N . PHE A 1 163 ? 13.364 6.410 -18.502 1.00 93.12 163 PHE A N 1
ATOM 1311 C CA . PHE A 1 163 ? 12.226 7.308 -18.311 1.00 93.12 163 PHE A CA 1
ATOM 1312 C C . PHE A 1 163 ? 12.020 7.692 -16.834 1.00 93.12 163 PHE A C 1
ATOM 1314 O O . PHE A 1 163 ? 11.702 8.843 -16.539 1.00 93.12 163 PHE A O 1
ATOM 1321 N N . LEU A 1 164 ? 12.175 6.742 -15.906 1.00 92.88 164 LEU A N 1
ATOM 1322 C CA . LEU A 1 164 ? 12.069 6.994 -14.467 1.00 92.88 164 LEU A CA 1
ATOM 1323 C C . LEU A 1 164 ? 13.201 7.904 -13.964 1.00 92.88 164 LEU A C 1
ATOM 1325 O O . LEU A 1 164 ? 12.941 8.795 -13.151 1.00 92.88 164 LEU A O 1
ATOM 1329 N N . ASP A 1 165 ? 14.414 7.727 -14.483 1.00 94.31 165 ASP A N 1
ATOM 1330 C CA . ASP A 1 165 ? 15.559 8.585 -14.173 1.00 94.31 165 ASP A CA 1
ATOM 1331 C C . ASP A 1 165 ? 15.363 10.003 -14.727 1.00 94.31 165 ASP A C 1
ATOM 1333 O O . ASP A 1 165 ? 15.313 10.968 -13.972 1.00 94.31 165 ASP A O 1
ATOM 1337 N N . GLU A 1 166 ? 15.119 10.138 -16.030 1.00 94.06 166 GLU A N 1
ATOM 1338 C CA . GLU A 1 166 ? 14.959 11.435 -16.700 1.00 94.06 166 GLU A CA 1
ATOM 1339 C C . GLU A 1 166 ? 13.811 12.263 -16.111 1.00 94.06 166 GLU A C 1
ATOM 1341 O O . GLU A 1 166 ? 13.930 13.477 -15.952 1.00 94.06 166 GLU A O 1
ATOM 1346 N N . LYS A 1 167 ? 12.683 11.621 -15.784 1.00 91.94 167 LYS A N 1
ATOM 1347 C CA . LYS A 1 167 ? 11.482 12.335 -15.340 1.00 91.94 167 LYS A CA 1
ATOM 1348 C C . LYS A 1 167 ? 11.434 12.585 -13.835 1.00 91.94 167 LYS A C 1
ATOM 1350 O O . LYS A 1 167 ? 10.860 13.586 -13.411 1.00 91.94 167 LYS A O 1
ATOM 1355 N N . TYR A 1 168 ? 11.961 11.665 -13.030 1.00 91.56 168 TYR A N 1
ATOM 1356 C CA . TYR A 1 168 ? 11.772 11.672 -11.573 1.00 91.56 168 TYR A CA 1
ATOM 1357 C C . TYR A 1 168 ? 13.085 11.556 -10.783 1.00 91.56 168 TYR A C 1
ATOM 1359 O O . TYR A 1 168 ? 13.074 11.575 -9.547 1.00 91.56 168 TYR A O 1
ATOM 1367 N N . GLY A 1 169 ? 14.223 11.422 -11.468 1.00 92.38 169 GLY A N 1
ATOM 1368 C CA . GLY A 1 169 ? 15.525 11.153 -10.860 1.00 92.38 169 GLY A CA 1
ATOM 1369 C C . GLY A 1 169 ? 15.580 9.807 -10.136 1.00 92.38 169 GLY A C 1
ATOM 1370 O O . GLY A 1 169 ? 16.369 9.657 -9.200 1.00 92.38 169 GLY A O 1
ATOM 1371 N N . ILE A 1 170 ? 14.702 8.859 -10.490 1.00 92.06 170 ILE A N 1
ATOM 1372 C CA . ILE A 1 170 ? 14.696 7.519 -9.900 1.00 92.06 170 ILE A CA 1
ATOM 1373 C C . ILE A 1 170 ? 15.661 6.652 -10.690 1.00 92.06 170 ILE A C 1
ATOM 1375 O O . ILE A 1 170 ? 15.381 6.240 -11.813 1.00 92.06 170 ILE A O 1
ATOM 1379 N N . ARG A 1 171 ? 16.774 6.320 -10.049 1.00 89.50 171 ARG A N 1
ATOM 1380 C CA . ARG A 1 171 ? 17.747 5.356 -10.556 1.00 89.50 171 ARG A CA 1
ATOM 1381 C C . ARG A 1 171 ? 17.616 4.057 -9.785 1.00 89.50 171 ARG A C 1
ATOM 1383 O O . ARG A 1 171 ? 17.119 4.058 -8.658 1.00 89.50 171 ARG A O 1
ATOM 1390 N N . ARG A 1 172 ? 18.095 2.959 -10.375 1.00 85.62 172 ARG A N 1
ATOM 1391 C CA . ARG A 1 172 ? 18.284 1.703 -9.641 1.00 85.62 172 ARG A CA 1
ATOM 1392 C C . ARG A 1 172 ? 19.078 1.996 -8.357 1.00 85.62 172 ARG A C 1
ATOM 1394 O O . ARG A 1 172 ? 20.208 2.477 -8.412 1.00 85.62 172 ARG A O 1
ATOM 1401 N N . GLY A 1 173 ? 18.438 1.789 -7.213 1.00 67.94 173 GLY A N 1
ATOM 1402 C CA . GLY A 1 173 ? 19.005 1.972 -5.878 1.00 67.94 173 GLY A CA 1
ATOM 1403 C C . GLY A 1 173 ? 19.095 0.608 -5.212 1.00 67.94 173 GLY A C 1
ATOM 1404 O O . GLY A 1 173 ? 18.157 -0.176 -5.324 1.00 67.94 173 GLY A O 1
ATOM 1405 N N . GLY A 1 174 ? 20.256 0.298 -4.634 1.00 46.94 174 GLY A N 1
ATOM 1406 C CA . GLY A 1 174 ? 20.641 -1.052 -4.240 1.00 46.94 174 GLY A CA 1
ATOM 1407 C C . GLY A 1 174 ? 19.737 -1.687 -3.187 1.00 46.94 174 GLY A C 1
ATOM 1408 O O . GLY A 1 174 ? 19.409 -1.079 -2.173 1.00 46.94 174 GLY A O 1
ATOM 1409 N N . VAL A 1 175 ? 19.462 -2.975 -3.386 1.00 43.28 175 VAL A N 1
ATOM 1410 C CA . VAL A 1 175 ? 19.477 -3.920 -2.265 1.00 43.28 175 VAL A CA 1
ATOM 1411 C C . VAL A 1 175 ? 20.797 -3.670 -1.517 1.00 43.28 175 VAL A C 1
ATOM 1413 O O . VAL A 1 175 ? 21.824 -3.557 -2.198 1.00 43.28 175 VAL A O 1
ATOM 1416 N N . PRO A 1 176 ? 20.844 -3.572 -0.177 1.00 40.97 176 PRO A N 1
ATOM 1417 C CA . PRO A 1 176 ? 22.098 -3.824 0.507 1.00 40.97 176 PRO A CA 1
ATOM 1418 C C . PRO A 1 176 ? 22.452 -5.275 0.178 1.00 40.97 176 PRO A C 1
ATOM 1420 O O . PRO A 1 176 ? 21.921 -6.210 0.771 1.00 40.97 176 PRO A O 1
ATOM 1423 N N . CYS A 1 177 ? 23.283 -5.472 -0.846 1.00 33.50 177 CYS A N 1
ATOM 1424 C CA . CYS A 1 177 ? 24.038 -6.699 -0.965 1.00 33.50 177 CYS A CA 1
ATOM 1425 C C . CYS A 1 177 ? 24.801 -6.756 0.351 1.00 33.50 177 CYS A C 1
ATOM 1427 O O . CYS A 1 177 ? 25.633 -5.881 0.601 1.00 33.50 177 CYS A O 1
ATOM 1429 N N . ALA A 1 178 ? 24.437 -7.692 1.229 1.00 37.38 178 ALA A N 1
ATOM 1430 C CA . ALA A 1 178 ? 25.336 -8.073 2.295 1.00 37.38 178 ALA A CA 1
ATOM 1431 C C . ALA A 1 178 ? 26.678 -8.299 1.601 1.00 37.38 178 ALA A C 1
ATOM 1433 O O . ALA A 1 178 ? 26.750 -9.068 0.639 1.00 37.38 178 ALA A O 1
ATOM 1434 N N . ALA A 1 179 ? 27.675 -7.504 1.977 1.00 35.06 179 ALA A N 1
ATOM 1435 C CA . ALA A 1 179 ? 29.031 -7.822 1.610 1.00 35.06 179 ALA A CA 1
ATOM 1436 C C . ALA A 1 179 ? 29.246 -9.248 2.121 1.00 35.06 179 ALA A C 1
ATOM 1438 O O . ALA A 1 179 ? 29.067 -9.508 3.312 1.00 35.06 179 ALA A O 1
ATOM 1439 N N . GLU A 1 180 ? 29.516 -10.177 1.210 1.00 38.97 180 GLU A N 1
ATOM 1440 C CA . GLU A 1 180 ? 30.282 -11.355 1.575 1.00 38.97 180 GLU A CA 1
ATOM 1441 C C . GLU A 1 180 ? 31.591 -10.796 2.138 1.00 38.97 180 GLU A C 1
ATOM 1443 O O . GLU A 1 180 ? 32.425 -10.261 1.408 1.00 38.97 180 GLU A O 1
ATOM 1448 N N . GLU A 1 181 ? 31.691 -10.764 3.466 1.00 39.34 181 GLU A N 1
ATOM 1449 C CA . GLU A 1 181 ? 32.975 -10.632 4.130 1.00 39.34 181 GLU A CA 1
ATOM 1450 C C . GLU A 1 181 ? 33.702 -11.949 3.876 1.00 39.34 181 GLU A C 1
ATOM 1452 O O . GLU A 1 181 ? 33.382 -12.978 4.473 1.00 39.34 181 GLU A O 1
ATOM 1457 N N . ASP A 1 182 ? 34.630 -11.903 2.922 1.00 40.88 182 ASP A N 1
ATOM 1458 C CA . ASP A 1 182 ? 35.664 -12.911 2.739 1.00 40.88 182 ASP A CA 1
ATOM 1459 C C . ASP A 1 182 ? 36.401 -13.126 4.073 1.00 40.88 182 ASP A C 1
ATOM 1461 O O . ASP A 1 182 ? 37.012 -12.201 4.621 1.00 40.88 182 ASP A O 1
ATOM 1465 N N . LEU A 1 183 ? 36.347 -14.364 4.569 1.00 40.78 183 LEU A N 1
ATOM 1466 C CA . LEU A 1 183 ? 37.176 -14.916 5.641 1.00 40.78 183 LEU A CA 1
ATOM 1467 C C . LEU A 1 183 ? 37.766 -16.244 5.166 1.00 40.78 183 LEU A C 1
ATOM 1469 O O . LEU A 1 183 ? 36.981 -17.100 4.695 1.00 40.78 183 LEU A O 1
#